Protein AF-A0A9W4PQD9-F1 (afdb_monomer_lite)

Secondary structure (DSSP, 8-state):
------------------HHHHHHHHHHHHHHHHHHHHHHHHHHHHHHHHHH-TTTSPTT--HHHHHHHHHHHHHHHHHHHHHHHHHHHHHTS----TT--------S-TTTT-------

Radius of gyration: 27.81 Å; chains: 1; bounding box: 67×56×89 Å

Structure (mmCIF, N/CA/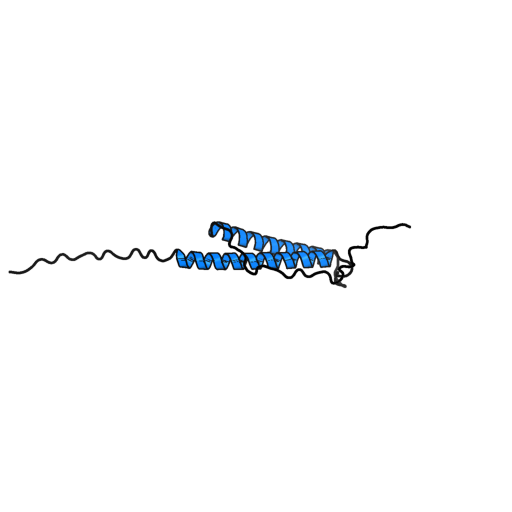C/O backbone):
data_AF-A0A9W4PQD9-F1
#
_entry.id   AF-A0A9W4PQD9-F1
#
loop_
_atom_site.group_PDB
_atom_site.id
_atom_site.type_symbol
_atom_site.label_atom_id
_atom_site.label_alt_id
_atom_site.label_comp_id
_atom_site.label_asym_id
_atom_site.label_entity_id
_atom_site.label_seq_id
_atom_site.pdbx_PDB_ins_code
_atom_site.Cartn_x
_atom_site.Cartn_y
_atom_site.Cartn_z
_atom_site.occupancy
_atom_site.B_iso_or_equiv
_atom_site.auth_seq_id
_atom_site.auth_comp_id
_atom_site.auth_asym_id
_atom_site.auth_atom_id
_atom_site.pdbx_PDB_model_num
ATOM 1 N N . MET A 1 1 ? -45.624 29.807 62.363 1.00 40.94 1 MET A N 1
ATOM 2 C CA . MET A 1 1 ? -46.066 29.577 60.971 1.00 40.94 1 MET A CA 1
ATOM 3 C C . MET A 1 1 ? -44.911 29.913 60.041 1.00 40.94 1 MET A C 1
ATOM 5 O O . MET A 1 1 ? -44.432 31.030 60.142 1.00 40.94 1 MET A O 1
ATOM 9 N N . ARG A 1 2 ? -44.564 28.971 59.143 1.00 46.00 2 ARG A N 1
ATOM 10 C CA . ARG A 1 2 ? -43.669 29.092 57.964 1.00 46.00 2 ARG A CA 1
ATOM 11 C C . ARG A 1 2 ? -42.177 29.280 58.302 1.00 46.00 2 ARG A C 1
ATOM 13 O O . ARG A 1 2 ? -41.838 30.111 59.120 1.00 46.00 2 ARG A O 1
ATOM 20 N N . GLY A 1 3 ? -41.226 28.542 57.746 1.00 37.41 3 GLY A N 1
ATOM 21 C CA . GLY A 1 3 ? -41.237 27.524 56.699 1.00 37.41 3 GLY A CA 1
ATOM 22 C C . GLY A 1 3 ? -39.775 27.224 56.356 1.00 37.41 3 GLY A C 1
ATOM 23 O O . GLY A 1 3 ? -38.971 28.140 56.239 1.00 37.41 3 GLY A O 1
ATOM 24 N N . ARG A 1 4 ? -39.432 25.940 56.294 1.00 51.81 4 ARG A N 1
ATOM 25 C CA . ARG A 1 4 ? -38.105 25.391 56.004 1.00 51.81 4 ARG A CA 1
ATOM 26 C C . ARG A 1 4 ? -37.984 25.228 54.487 1.00 51.81 4 ARG A C 1
ATOM 28 O O . ARG A 1 4 ? -38.878 24.616 53.914 1.00 51.81 4 ARG A O 1
ATOM 35 N N . THR A 1 5 ? -36.894 25.671 53.868 1.00 46.75 5 THR A N 1
ATOM 36 C CA . THR A 1 5 ? -36.469 25.157 52.556 1.00 46.75 5 THR A CA 1
ATOM 37 C C . THR A 1 5 ? -34.957 25.015 52.543 1.00 46.75 5 THR A C 1
ATOM 39 O O . THR A 1 5 ? -34.225 25.990 52.670 1.00 46.75 5 THR A O 1
ATOM 42 N N . ALA A 1 6 ? -34.533 23.757 52.451 1.00 50.06 6 ALA A N 1
ATOM 43 C CA . ALA A 1 6 ? -33.197 23.359 52.064 1.00 50.06 6 ALA A CA 1
ATOM 44 C C . ALA A 1 6 ? -32.992 23.757 50.600 1.00 50.06 6 ALA A C 1
ATOM 46 O O . ALA A 1 6 ? -33.818 23.411 49.755 1.00 50.06 6 ALA A O 1
ATOM 47 N N . GLU A 1 7 ? -31.917 24.481 50.308 1.00 48.66 7 GLU A N 1
ATOM 48 C CA . GLU A 1 7 ? -31.448 24.622 48.937 1.00 48.66 7 GLU A CA 1
ATOM 49 C C . GLU A 1 7 ? -30.691 23.350 48.568 1.00 48.66 7 GLU A C 1
ATOM 51 O O . GLU A 1 7 ? -29.605 23.042 49.060 1.00 48.66 7 GLU A O 1
ATOM 56 N N . THR A 1 8 ? -31.371 22.556 47.755 1.00 44.75 8 THR A N 1
ATOM 57 C CA . THR A 1 8 ? -30.900 21.327 47.144 1.00 44.75 8 THR A CA 1
ATOM 58 C C . THR A 1 8 ? -29.783 21.664 46.161 1.00 44.75 8 THR A C 1
ATOM 60 O O . THR A 1 8 ? -30.003 22.384 45.189 1.00 44.75 8 THR A O 1
ATOM 63 N N . ILE A 1 9 ? -28.591 21.121 46.399 1.00 59.25 9 ILE A N 1
ATOM 64 C CA . ILE A 1 9 ? -27.499 21.094 45.422 1.00 59.25 9 ILE A CA 1
ATOM 65 C C . ILE A 1 9 ? -27.958 20.226 44.240 1.00 59.25 9 ILE A C 1
ATOM 67 O O . ILE A 1 9 ? -28.300 19.060 44.467 1.00 59.25 9 ILE A O 1
ATOM 71 N N . PRO A 1 10 ? -27.966 20.719 42.989 1.00 48.81 10 PRO A N 1
ATOM 72 C CA . PRO A 1 10 ? -28.159 19.841 41.848 1.00 48.81 10 PRO A CA 1
ATOM 73 C C . PRO A 1 10 ? -26.910 18.971 41.652 1.00 48.81 10 PRO A C 1
ATOM 75 O O . PRO A 1 10 ? -25.869 19.413 41.174 1.00 48.81 10 PRO A O 1
ATOM 78 N N . VAL A 1 11 ? -27.050 17.704 42.044 1.00 56.19 11 VAL A N 1
ATOM 79 C CA . VAL A 1 11 ? -26.346 16.564 41.451 1.00 56.19 11 VAL A CA 1
ATOM 80 C C . VAL A 1 11 ? -26.834 16.399 40.009 1.00 56.19 11 VAL A C 1
ATOM 82 O O . VAL A 1 11 ? -28.037 16.412 39.757 1.00 56.19 11 VAL A O 1
ATOM 85 N N . GLY A 1 12 ? -25.900 16.201 39.080 1.00 49.28 12 GLY A N 1
ATOM 86 C CA . GLY A 1 12 ? -26.171 15.883 37.676 1.00 49.28 12 GLY A CA 1
ATOM 87 C C . GLY A 1 12 ? -25.418 16.846 36.763 1.00 49.28 12 GLY A C 1
ATOM 88 O O . GLY A 1 12 ? -25.798 17.994 36.598 1.00 49.28 12 GLY A O 1
ATOM 89 N N . SER A 1 13 ? -24.332 16.443 36.116 1.00 48.16 13 SER A N 1
ATOM 90 C CA . SER A 1 13 ? -24.419 15.442 35.057 1.00 48.16 13 SER A CA 1
ATOM 91 C C . SER A 1 13 ? -23.062 14.772 34.858 1.00 48.16 13 SER A C 1
ATOM 93 O O . SER A 1 13 ? -22.138 15.385 34.331 1.00 48.16 13 SER A O 1
ATOM 95 N N . ILE A 1 14 ? -22.944 13.503 35.249 1.00 50.91 14 ILE A N 1
ATOM 96 C CA . ILE A 1 14 ? -21.912 12.637 34.677 1.00 50.91 14 ILE A CA 1
ATOM 97 C C . ILE A 1 14 ? -22.474 12.200 33.323 1.00 50.91 14 ILE A C 1
ATOM 99 O O . ILE A 1 14 ? -23.275 11.271 33.242 1.00 50.91 14 ILE A O 1
ATOM 103 N N . GLY A 1 15 ? -22.141 12.948 32.273 1.00 42.31 15 GLY A N 1
ATOM 104 C CA . GLY A 1 15 ? -22.466 12.587 30.898 1.00 42.31 15 GLY A CA 1
ATOM 105 C C . GLY A 1 15 ? -21.595 11.421 30.442 1.00 42.31 15 GLY A C 1
ATOM 106 O O . GLY A 1 15 ? -20.602 11.635 29.759 1.00 42.31 15 GLY A O 1
ATOM 107 N N . VAL A 1 16 ? -21.947 10.194 30.834 1.00 50.53 16 VAL A N 1
ATOM 108 C CA . VAL A 1 16 ? -21.366 8.959 30.282 1.00 50.53 16 VAL A CA 1
ATOM 109 C C . VAL A 1 16 ? -22.142 8.596 29.018 1.00 50.53 16 VAL A C 1
ATOM 111 O O . VAL A 1 16 ? -23.013 7.735 29.034 1.00 50.53 16 VAL A O 1
ATOM 114 N N . VAL A 1 17 ? -21.888 9.316 27.929 1.00 53.44 17 VAL A N 1
ATOM 115 C CA . VAL A 1 17 ? -22.384 8.980 26.584 1.00 53.44 17 VAL A CA 1
ATOM 116 C C . VAL A 1 17 ? -21.346 9.424 25.556 1.00 53.44 17 VAL A C 1
ATOM 118 O O . VAL A 1 17 ? -21.557 10.386 24.829 1.00 53.44 17 VAL A O 1
ATOM 121 N N . GLN A 1 18 ? -20.177 8.779 25.540 1.00 53.34 18 GLN A N 1
ATOM 122 C CA . GLN A 1 18 ? -19.163 9.017 24.497 1.00 53.34 18 GLN A CA 1
ATOM 123 C C . GLN A 1 18 ? -18.507 7.735 23.963 1.00 53.34 18 GLN A C 1
ATOM 125 O O . GLN A 1 18 ? -18.007 7.748 22.842 1.00 53.34 18 GLN A O 1
ATOM 130 N N . ASP A 1 19 ? -18.583 6.608 24.680 1.00 56.97 19 ASP A N 1
ATOM 131 C CA . ASP A 1 19 ? -17.868 5.393 24.263 1.00 56.97 19 ASP A CA 1
ATOM 132 C C . ASP A 1 19 ? -18.429 4.759 22.975 1.00 56.97 19 ASP A C 1
ATOM 134 O O . ASP A 1 19 ? -17.667 4.319 22.122 1.00 56.97 19 ASP A O 1
ATOM 138 N N . GLY A 1 20 ? -19.751 4.759 22.763 1.00 57.78 20 GLY A N 1
ATOM 139 C CA . GLY A 1 20 ? -20.354 4.107 21.586 1.00 57.78 20 GLY A CA 1
ATOM 140 C C . GLY A 1 20 ? -20.120 4.833 20.252 1.00 57.78 20 GLY A C 1
ATOM 141 O O . GLY A 1 20 ? -19.916 4.200 19.214 1.00 57.78 20 GLY A O 1
ATOM 142 N N . GLU A 1 21 ? -20.119 6.167 20.261 1.00 62.09 21 GLU A N 1
ATOM 143 C CA . GLU A 1 21 ? -19.914 6.976 19.050 1.00 62.09 21 GLU A CA 1
ATOM 144 C C . GLU A 1 21 ? -18.427 7.040 18.664 1.00 62.09 21 GLU A C 1
ATOM 146 O O . GLU A 1 21 ? -18.081 6.975 17.484 1.00 62.09 21 GLU A O 1
ATOM 151 N N . HIS A 1 22 ? -17.536 7.049 19.660 1.00 67.38 22 HIS A N 1
ATOM 152 C CA . HIS A 1 22 ? -16.095 6.972 19.438 1.00 67.38 22 HIS A CA 1
ATOM 153 C C . HIS A 1 22 ? -15.675 5.622 18.839 1.00 67.38 22 HIS A C 1
ATOM 155 O O . HIS A 1 22 ? -14.934 5.593 17.859 1.00 67.38 22 HIS A O 1
ATOM 161 N N . VAL A 1 23 ? -16.202 4.508 19.364 1.00 69.88 23 VAL A N 1
ATOM 162 C CA . VAL A 1 23 ? -15.889 3.158 18.862 1.00 69.88 23 VAL A CA 1
ATOM 163 C C . VAL A 1 23 ? -16.358 2.970 17.416 1.00 69.88 23 VAL A C 1
ATOM 165 O O . VAL A 1 23 ? -15.584 2.492 16.592 1.00 69.88 23 VAL A O 1
ATOM 168 N N . SER A 1 24 ? -17.573 3.407 17.064 1.00 75.56 24 SER A N 1
ATOM 169 C CA . SER A 1 24 ? -18.075 3.291 15.679 1.00 75.56 24 SER A CA 1
ATOM 170 C C . SER A 1 24 ? -17.304 4.163 14.675 1.00 75.56 24 SER A C 1
ATOM 172 O O . SER A 1 24 ? -17.071 3.752 13.532 1.00 75.56 24 SER A O 1
ATOM 174 N N . SER A 1 25 ? -16.848 5.347 15.101 1.00 88.62 25 SER A N 1
ATOM 175 C CA . SER A 1 25 ? -15.966 6.206 14.304 1.00 88.62 25 SER A CA 1
ATOM 176 C C . SER A 1 25 ? -14.577 5.584 14.120 1.00 88.62 25 SER A C 1
ATOM 178 O O . SER A 1 25 ? -14.057 5.561 13.002 1.00 88.62 25 SER A O 1
ATOM 180 N N . LEU A 1 26 ? -13.991 5.032 15.186 1.00 92.56 26 LEU A N 1
ATOM 181 C CA . LEU A 1 26 ? -12.673 4.395 15.156 1.00 92.56 26 LEU A CA 1
ATOM 182 C C . LEU A 1 26 ? -12.677 3.112 14.316 1.00 92.56 26 LEU A C 1
ATOM 184 O O . LEU A 1 26 ? -11.780 2.902 13.501 1.00 92.56 26 LEU A O 1
ATOM 188 N N . GLU A 1 27 ? -13.714 2.284 14.433 1.00 92.38 27 GLU A N 1
ATOM 189 C CA . GLU A 1 27 ? -13.889 1.095 13.596 1.00 92.38 27 GLU A CA 1
ATOM 190 C C . GLU A 1 27 ? -14.000 1.483 12.113 1.00 92.38 27 GLU A C 1
ATOM 192 O O . GLU A 1 27 ? -13.303 0.926 11.263 1.00 92.38 27 GLU A O 1
ATOM 197 N N . SER A 1 28 ? -14.786 2.520 11.797 1.00 91.81 28 SER A N 1
ATOM 198 C CA . SER A 1 28 ? -14.912 3.043 10.429 1.00 91.81 28 SER A CA 1
ATOM 199 C C . SER A 1 28 ? -13.573 3.533 9.863 1.00 91.81 28 SER A C 1
ATOM 201 O O . SER A 1 28 ? -13.249 3.255 8.702 1.00 91.81 28 SER A O 1
ATOM 203 N N . GLN A 1 29 ? -12.776 4.233 10.676 1.00 94.25 29 GLN A N 1
ATOM 204 C CA . GLN A 1 29 ? -11.424 4.669 10.315 1.00 94.25 29 GLN A CA 1
ATOM 205 C C . GLN A 1 29 ? -10.485 3.479 10.102 1.00 94.25 29 GLN A C 1
ATOM 207 O O . GLN A 1 29 ? -9.745 3.448 9.119 1.00 94.25 29 GLN A O 1
ATOM 212 N N . THR A 1 30 ? -10.570 2.464 10.959 1.00 95.06 30 THR A N 1
ATOM 213 C CA . THR A 1 30 ? -9.758 1.245 10.872 1.00 95.06 30 THR A CA 1
ATOM 214 C C . THR A 1 30 ? -10.072 0.464 9.595 1.00 95.06 30 THR A C 1
ATOM 216 O O . THR A 1 30 ? -9.163 0.062 8.867 1.00 95.06 30 THR A O 1
ATOM 219 N N . VAL A 1 31 ? -11.352 0.329 9.230 1.00 93.75 31 VAL A N 1
ATOM 220 C CA . VAL A 1 31 ? -11.764 -0.289 7.958 1.00 93.75 31 VAL A CA 1
ATOM 221 C C . VAL A 1 31 ? -11.291 0.540 6.757 1.00 93.75 31 VAL A C 1
ATOM 223 O O . VAL A 1 31 ? -10.849 -0.021 5.750 1.00 93.75 31 VAL A O 1
ATOM 226 N N . ALA A 1 32 ? -11.347 1.873 6.833 1.00 92.94 32 ALA A N 1
ATOM 227 C CA . ALA A 1 32 ? -10.818 2.736 5.777 1.00 92.94 32 ALA A CA 1
ATOM 228 C C . ALA A 1 32 ? -9.294 2.590 5.618 1.00 92.94 32 ALA A C 1
ATOM 230 O O . ALA A 1 32 ? -8.811 2.483 4.490 1.00 92.94 32 ALA A O 1
ATOM 231 N N . ALA A 1 33 ? -8.550 2.511 6.723 1.00 95.19 33 ALA A N 1
ATOM 232 C CA . ALA A 1 33 ? -7.112 2.266 6.716 1.00 95.19 33 ALA A CA 1
ATOM 233 C C . ALA A 1 33 ? -6.766 0.877 6.163 1.00 95.19 33 ALA A C 1
ATOM 235 O O . ALA A 1 33 ? -5.815 0.745 5.393 1.00 95.19 33 ALA A O 1
ATOM 236 N N . HIS A 1 34 ? -7.575 -0.141 6.467 1.00 95.12 34 HIS A N 1
ATOM 237 C CA . HIS A 1 34 ? -7.417 -1.473 5.890 1.00 95.12 34 HIS A CA 1
ATOM 238 C C . HIS A 1 34 ? -7.583 -1.441 4.364 1.00 95.12 34 HIS A C 1
ATOM 240 O O . HIS A 1 34 ? -6.707 -1.917 3.644 1.00 95.12 34 HIS A O 1
ATOM 246 N N . ARG A 1 35 ? -8.653 -0.811 3.852 1.00 93.50 35 ARG A N 1
ATOM 247 C CA . ARG A 1 35 ? -8.841 -0.619 2.401 1.00 93.50 35 ARG A CA 1
ATOM 248 C C . ARG A 1 35 ? -7.647 0.092 1.771 1.00 93.50 35 ARG A C 1
ATOM 250 O O . ARG A 1 35 ? -7.118 -0.372 0.768 1.00 93.50 35 ARG A O 1
ATOM 257 N N . ALA A 1 36 ? -7.182 1.164 2.402 1.00 95.06 36 ALA A N 1
ATOM 258 C CA . ALA A 1 36 ? -6.046 1.951 1.945 1.00 95.06 36 ALA A CA 1
ATOM 259 C C . ALA A 1 36 ? -4.725 1.157 1.922 1.00 95.06 36 ALA A C 1
ATOM 261 O O . ALA A 1 36 ? -3.901 1.369 1.032 1.00 95.06 36 ALA A O 1
ATOM 262 N N . TYR A 1 37 ? -4.506 0.259 2.888 1.00 95.50 37 TYR A N 1
ATOM 263 C CA . TYR A 1 37 ? -3.364 -0.658 2.899 1.00 95.50 37 TYR A CA 1
ATOM 264 C C . TYR A 1 37 ? -3.456 -1.672 1.763 1.00 95.50 37 TYR A C 1
ATOM 266 O O . TYR A 1 37 ? -2.492 -1.863 1.024 1.00 95.50 37 TYR A O 1
ATOM 274 N N . VAL A 1 38 ? -4.625 -2.276 1.590 1.00 94.31 38 VAL A N 1
ATOM 275 C CA . VAL A 1 38 ? -4.860 -3.261 0.543 1.00 94.31 38 VAL A CA 1
ATOM 276 C C . VAL A 1 38 ? -4.693 -2.633 -0.849 1.00 94.31 38 VAL A C 1
ATOM 278 O O . VAL A 1 38 ? -3.958 -3.174 -1.670 1.00 94.31 38 VAL A O 1
ATOM 281 N N . GLU A 1 39 ? -5.250 -1.448 -1.107 1.00 93.25 39 GLU A N 1
ATOM 282 C CA . GLU A 1 39 ? -5.024 -0.698 -2.355 1.00 93.25 39 GLU A CA 1
ATOM 283 C C . GLU A 1 39 ? -3.536 -0.428 -2.626 1.00 93.25 39 GLU A C 1
ATOM 285 O O . GLU A 1 39 ? -3.067 -0.604 -3.754 1.00 93.25 39 GLU A O 1
ATOM 290 N N . ALA A 1 40 ? -2.778 -0.040 -1.595 1.00 95.69 40 ALA A N 1
ATOM 291 C CA . ALA A 1 40 ? -1.338 0.171 -1.716 1.00 95.69 40 ALA A CA 1
ATOM 292 C C . ALA A 1 40 ? -0.582 -1.138 -2.004 1.00 95.69 40 ALA A C 1
ATOM 294 O O . ALA A 1 40 ? 0.372 -1.129 -2.782 1.00 95.69 40 ALA A O 1
ATOM 295 N N . LEU A 1 41 ? -1.035 -2.267 -1.446 1.00 94.75 41 LEU A N 1
ATOM 296 C CA . LEU A 1 41 ? -0.491 -3.592 -1.741 1.00 94.75 41 LEU A CA 1
ATOM 297 C C . LEU A 1 41 ? -0.672 -3.952 -3.223 1.00 94.75 41 LEU A C 1
ATOM 299 O O . LEU A 1 41 ? 0.309 -4.299 -3.874 1.00 94.75 41 LEU A O 1
ATOM 303 N N . ALA A 1 42 ? -1.869 -3.777 -3.795 1.00 92.88 42 ALA A N 1
ATOM 304 C CA . ALA A 1 42 ? -2.069 -4.010 -5.232 1.00 92.88 42 ALA A CA 1
ATOM 305 C C . ALA A 1 42 ? -1.259 -3.063 -6.114 1.00 92.88 42 ALA A C 1
ATOM 307 O O . ALA A 1 42 ? -0.770 -3.463 -7.171 1.00 92.88 42 ALA A O 1
ATOM 308 N N . ALA A 1 43 ? -1.134 -1.794 -5.718 1.00 93.62 43 ALA A N 1
ATOM 309 C CA . ALA A 1 43 ? -0.317 -0.842 -6.457 1.00 93.62 43 ALA A CA 1
ATOM 310 C C . ALA A 1 43 ? 1.153 -1.288 -6.483 1.00 93.62 43 ALA A C 1
ATOM 312 O O . ALA A 1 43 ? 1.775 -1.270 -7.546 1.00 93.62 43 ALA A O 1
ATOM 313 N N . TRP A 1 44 ? 1.681 -1.740 -5.343 1.00 95.62 44 TRP A N 1
ATOM 314 C CA . TRP A 1 44 ? 3.025 -2.299 -5.245 1.00 95.62 44 TRP A CA 1
ATOM 315 C C . TRP A 1 44 ? 3.188 -3.559 -6.102 1.00 95.62 44 TRP A C 1
ATOM 317 O O . TRP A 1 44 ? 4.076 -3.590 -6.952 1.00 95.62 44 TRP A O 1
ATOM 327 N N . GLU A 1 45 ? 2.287 -4.539 -5.986 1.00 93.38 45 GLU A N 1
ATOM 328 C CA . GLU A 1 45 ? 2.305 -5.761 -6.805 1.00 93.38 45 GLU A CA 1
ATOM 329 C C . GLU A 1 45 ? 2.296 -5.450 -8.306 1.00 93.38 45 GLU A C 1
ATOM 331 O O . GLU A 1 45 ? 3.071 -6.019 -9.079 1.00 93.38 45 GLU A O 1
ATOM 336 N N . LYS A 1 46 ? 1.461 -4.497 -8.732 1.00 91.62 46 LYS A N 1
ATOM 337 C CA . LYS A 1 46 ? 1.388 -4.060 -10.128 1.00 91.62 46 LYS A CA 1
ATOM 338 C C . LYS A 1 46 ? 2.703 -3.441 -10.598 1.00 91.62 46 LYS A C 1
ATOM 340 O O . LYS A 1 46 ? 3.138 -3.707 -11.718 1.00 91.62 46 LYS A O 1
ATOM 345 N N . VAL A 1 47 ? 3.322 -2.590 -9.783 1.00 93.94 47 VAL A N 1
ATOM 346 C CA . VAL A 1 47 ? 4.587 -1.931 -10.136 1.00 93.94 47 VAL A CA 1
ATOM 347 C C . VAL A 1 47 ? 5.727 -2.944 -10.211 1.00 93.94 47 VAL A C 1
ATOM 349 O O . VAL A 1 47 ? 6.473 -2.913 -11.189 1.00 93.94 47 VAL A O 1
ATOM 352 N N . VAL A 1 48 ? 5.801 -3.886 -9.266 1.00 92.56 48 VAL A N 1
ATOM 353 C CA . VAL A 1 48 ? 6.758 -5.002 -9.309 1.00 92.56 48 VAL A CA 1
ATOM 354 C C . VAL A 1 48 ? 6.543 -5.836 -10.572 1.00 92.56 48 VAL A C 1
ATOM 356 O O . VAL A 1 48 ? 7.488 -6.087 -11.315 1.00 92.56 48 VAL A O 1
ATOM 359 N N . HIS A 1 49 ? 5.296 -6.187 -10.896 1.00 90.50 49 HIS A N 1
ATOM 360 C CA . HIS A 1 49 ? 4.986 -6.930 -12.116 1.00 90.50 49 HIS A CA 1
ATOM 361 C C . HIS A 1 49 ? 5.441 -6.191 -13.382 1.00 90.50 49 HIS A C 1
ATOM 363 O O . HIS A 1 49 ? 6.082 -6.791 -14.240 1.00 90.50 49 HIS A O 1
ATOM 369 N N . MET A 1 50 ? 5.160 -4.891 -13.502 1.00 91.44 50 MET A N 1
ATOM 370 C CA . MET A 1 50 ? 5.609 -4.081 -14.643 1.00 91.44 50 MET A CA 1
ATOM 371 C C . MET A 1 50 ? 7.135 -3.921 -14.706 1.00 91.44 50 MET A C 1
ATOM 373 O O . MET A 1 50 ? 7.667 -3.655 -15.777 1.00 91.44 50 MET A O 1
ATOM 377 N N . ALA A 1 51 ? 7.852 -4.049 -13.589 1.00 90.94 51 ALA A N 1
ATOM 378 C CA . ALA A 1 51 ? 9.313 -4.037 -13.586 1.00 90.94 51 ALA A CA 1
ATOM 379 C C . ALA A 1 51 ? 9.903 -5.385 -14.037 1.00 90.94 51 ALA A C 1
ATOM 381 O O . ALA A 1 51 ? 10.937 -5.411 -14.703 1.00 90.94 51 ALA A O 1
ATOM 382 N N . SER A 1 52 ? 9.244 -6.498 -13.698 1.00 89.00 52 SER A N 1
ATOM 383 C CA . SER A 1 52 ? 9.765 -7.854 -13.922 1.00 89.00 52 SER A CA 1
ATOM 384 C C . SER A 1 52 ? 9.240 -8.544 -15.185 1.00 89.00 52 SER A C 1
ATOM 386 O O . SER A 1 52 ? 9.917 -9.410 -15.731 1.00 89.00 52 SER A O 1
ATOM 388 N N . CYS A 1 53 ? 8.037 -8.211 -15.652 1.00 88.94 53 CYS A N 1
ATOM 389 C CA . CYS A 1 53 ? 7.418 -8.868 -16.799 1.00 88.94 53 CYS A CA 1
ATOM 390 C C . CYS A 1 53 ? 7.816 -8.164 -18.103 1.00 88.94 53 CYS A C 1
ATOM 392 O O . CYS A 1 53 ? 7.348 -7.052 -18.333 1.00 88.94 53 CYS A O 1
ATOM 394 N N . PRO A 1 54 ? 8.583 -8.794 -19.009 1.00 86.62 54 PRO A N 1
ATOM 395 C CA . PRO A 1 54 ? 9.022 -8.147 -20.247 1.00 86.62 54 PRO A CA 1
ATOM 396 C C . PRO A 1 54 ? 7.863 -7.766 -21.180 1.00 86.62 54 PRO A C 1
ATOM 398 O O . PRO A 1 54 ? 8.005 -6.842 -21.969 1.00 86.62 54 PRO A O 1
ATOM 401 N N . ILE A 1 55 ? 6.713 -8.444 -21.077 1.00 88.62 55 ILE A N 1
ATOM 402 C CA . ILE A 1 55 ? 5.514 -8.153 -21.882 1.00 88.62 55 ILE A CA 1
ATOM 403 C C . ILE A 1 55 ? 4.764 -6.934 -21.341 1.00 88.62 55 ILE A C 1
ATOM 405 O O . ILE A 1 55 ? 4.292 -6.096 -22.102 1.00 88.62 55 ILE A O 1
ATOM 409 N N . CYS A 1 56 ? 4.625 -6.841 -20.019 1.00 87.75 56 CYS A N 1
ATOM 410 C CA . CYS A 1 56 ? 3.886 -5.757 -19.374 1.00 87.75 56 CYS A CA 1
ATOM 411 C C . CYS A 1 56 ? 4.774 -4.563 -19.012 1.00 87.75 56 CYS A C 1
ATOM 413 O O . CYS A 1 56 ? 4.261 -3.561 -18.509 1.00 87.75 56 CYS A O 1
ATOM 415 N N . ARG A 1 57 ? 6.087 -4.667 -19.244 1.00 88.56 57 ARG A N 1
ATOM 416 C CA . ARG A 1 57 ? 7.059 -3.622 -18.954 1.00 88.56 57 ARG A CA 1
ATOM 417 C C . ARG A 1 57 ? 6.858 -2.437 -19.902 1.00 88.56 57 ARG A C 1
ATOM 419 O O . ARG A 1 57 ? 6.977 -2.605 -21.111 1.00 88.56 57 ARG A O 1
ATOM 426 N N . PRO A 1 58 ? 6.575 -1.234 -19.375 1.00 87.50 58 PRO A N 1
ATOM 427 C CA . PRO A 1 58 ? 6.456 -0.039 -20.196 1.00 87.50 58 PRO A CA 1
ATOM 428 C C . PRO A 1 58 ? 7.757 0.274 -20.940 1.00 87.50 58 PRO A C 1
ATOM 430 O O . PRO A 1 58 ? 8.836 0.294 -20.344 1.00 87.50 58 PRO A O 1
ATOM 433 N N . GLU A 1 59 ? 7.635 0.593 -22.225 1.00 88.31 59 GLU A N 1
ATOM 434 C CA . GLU A 1 59 ? 8.739 1.121 -23.021 1.00 88.31 59 GLU A CA 1
ATOM 435 C C . GLU A 1 59 ? 9.170 2.512 -22.522 1.00 88.31 59 GLU A C 1
ATOM 437 O O . GLU A 1 59 ? 8.384 3.270 -21.950 1.00 88.31 59 GLU A O 1
ATOM 442 N N . GLY A 1 60 ? 10.439 2.863 -22.748 1.00 87.50 60 GLY A N 1
ATOM 443 C CA . GLY A 1 60 ? 10.966 4.195 -22.432 1.00 87.50 60 GLY A CA 1
ATOM 444 C C . GLY A 1 60 ? 11.322 4.433 -20.960 1.00 87.50 60 GLY A C 1
ATOM 445 O O . GLY A 1 60 ? 11.623 5.568 -20.596 1.00 87.50 60 GLY A O 1
ATOM 446 N N . LEU A 1 61 ? 11.320 3.394 -20.119 1.00 89.38 61 LEU A N 1
ATOM 447 C CA . LEU A 1 61 ? 11.770 3.465 -18.727 1.00 89.38 61 LEU A CA 1
ATOM 448 C C . LEU A 1 61 ? 13.063 2.685 -18.514 1.00 89.38 61 LEU A C 1
ATOM 450 O O . LEU A 1 61 ? 13.200 1.531 -18.925 1.00 89.38 61 LEU A O 1
ATOM 454 N N . THR A 1 62 ? 14.008 3.316 -17.824 1.00 91.75 62 THR A N 1
ATOM 455 C CA . THR A 1 62 ? 15.259 2.662 -17.433 1.00 91.75 62 THR A CA 1
ATOM 456 C C . THR A 1 62 ? 15.031 1.730 -16.245 1.00 91.75 62 THR A C 1
ATOM 458 O O . THR A 1 62 ? 14.080 1.906 -15.482 1.00 91.75 62 THR A O 1
ATOM 461 N N . ASP A 1 63 ? 15.931 0.767 -16.027 1.00 89.88 63 ASP A N 1
ATOM 462 C CA . ASP A 1 63 ? 15.887 -0.094 -14.831 1.00 89.88 63 ASP A CA 1
ATOM 463 C C . ASP A 1 63 ? 15.861 0.734 -13.536 1.00 89.88 63 ASP A C 1
ATOM 465 O O . ASP A 1 63 ? 15.075 0.454 -12.635 1.00 89.88 63 ASP A O 1
ATOM 469 N N . LYS A 1 64 ? 16.618 1.838 -13.494 1.00 94.19 64 LYS A N 1
ATOM 470 C CA . LYS A 1 64 ? 16.603 2.794 -12.377 1.00 94.19 64 LYS A CA 1
ATOM 471 C C . LYS A 1 64 ? 15.253 3.480 -12.179 1.00 94.19 64 LYS A C 1
ATOM 473 O O . LYS A 1 64 ? 14.929 3.878 -11.065 1.00 94.19 64 LYS A O 1
ATOM 478 N N . ASP A 1 65 ? 14.475 3.703 -13.236 1.00 94.62 65 ASP A N 1
ATOM 479 C CA . ASP A 1 65 ? 13.126 4.267 -13.100 1.00 94.62 65 ASP A CA 1
ATOM 480 C C . ASP A 1 65 ? 12.156 3.246 -12.511 1.00 94.62 65 ASP A C 1
ATOM 482 O O . ASP A 1 65 ? 11.287 3.621 -11.723 1.00 94.62 65 ASP A O 1
ATOM 486 N N . HIS A 1 66 ? 12.311 1.971 -12.870 1.00 93.50 66 HIS A N 1
ATOM 487 C CA . HIS A 1 66 ? 11.535 0.887 -12.279 1.00 93.50 66 HIS A CA 1
ATOM 488 C C . HIS A 1 66 ? 11.877 0.687 -10.807 1.00 93.50 66 HIS A C 1
ATOM 490 O O . HIS A 1 66 ? 10.959 0.655 -9.995 1.00 93.50 66 HIS A O 1
ATOM 496 N N . GLU A 1 67 ? 13.165 0.644 -10.463 1.00 94.81 67 GLU A N 1
ATOM 497 C CA . GLU A 1 67 ? 13.651 0.541 -9.083 1.00 94.81 67 GLU A CA 1
ATOM 498 C C . GLU A 1 67 ? 13.033 1.631 -8.198 1.00 94.81 67 GLU A C 1
ATOM 500 O O . GLU A 1 67 ? 12.306 1.324 -7.257 1.00 94.81 67 GLU A O 1
ATOM 505 N N . ARG A 1 68 ? 13.153 2.910 -8.591 1.00 96.88 68 ARG A N 1
ATOM 506 C CA . ARG A 1 68 ? 12.554 4.024 -7.830 1.00 96.88 68 ARG A CA 1
ATOM 507 C C . ARG A 1 68 ? 11.038 3.904 -7.662 1.00 96.88 68 ARG A C 1
ATOM 509 O O . ARG A 1 68 ? 10.491 4.345 -6.652 1.00 96.88 68 ARG A O 1
ATOM 516 N N . ARG A 1 69 ? 10.332 3.378 -8.668 1.00 95.50 69 ARG A N 1
ATOM 517 C CA . ARG A 1 69 ? 8.876 3.178 -8.590 1.00 95.50 69 ARG A CA 1
ATOM 518 C C . ARG A 1 69 ? 8.526 2.040 -7.637 1.00 95.50 69 ARG A C 1
ATOM 520 O O . ARG A 1 69 ? 7.576 2.199 -6.875 1.00 95.50 69 ARG A O 1
ATOM 527 N N . CYS A 1 70 ? 9.271 0.936 -7.677 1.00 96.44 70 CYS A N 1
ATOM 528 C CA . CYS A 1 70 ? 9.120 -0.175 -6.741 1.00 96.44 70 CYS A CA 1
ATOM 529 C C . CYS A 1 70 ? 9.349 0.303 -5.304 1.00 96.44 70 CYS A C 1
ATOM 531 O O . CYS A 1 70 ? 8.451 0.134 -4.483 1.00 96.44 70 CYS A O 1
ATOM 533 N N . ASP A 1 71 ? 10.461 0.995 -5.042 1.00 97.94 71 ASP A N 1
ATOM 534 C CA . ASP A 1 71 ? 10.804 1.520 -3.714 1.00 97.94 71 ASP A CA 1
ATOM 535 C C . ASP A 1 71 ? 9.720 2.466 -3.184 1.00 97.94 71 ASP A C 1
ATOM 537 O O . ASP A 1 71 ? 9.271 2.361 -2.042 1.00 97.94 71 ASP A O 1
ATOM 541 N N . SER A 1 72 ? 9.247 3.387 -4.031 1.00 98.06 72 SER A N 1
ATOM 542 C CA . SER A 1 72 ? 8.191 4.326 -3.651 1.00 98.06 72 SER A CA 1
ATOM 543 C C . SER A 1 72 ? 6.869 3.621 -3.338 1.00 98.06 72 SER A C 1
ATOM 545 O O . SER A 1 72 ? 6.167 4.040 -2.417 1.00 98.06 72 SER A O 1
ATOM 547 N N . ALA A 1 73 ? 6.500 2.594 -4.106 1.00 97.38 73 ALA A N 1
ATOM 548 C CA . ALA A 1 73 ? 5.269 1.845 -3.880 1.00 97.38 73 ALA A CA 1
ATOM 549 C C . ALA A 1 73 ? 5.371 0.953 -2.633 1.00 97.38 73 ALA A C 1
ATOM 551 O O . ALA A 1 73 ? 4.407 0.846 -1.875 1.00 97.38 73 ALA A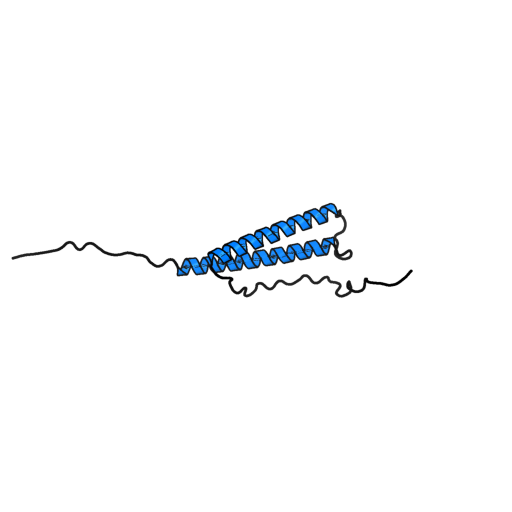 O 1
ATOM 552 N N . GLU A 1 74 ? 6.541 0.365 -2.384 1.00 97.69 74 GLU A N 1
ATOM 553 C CA . GLU A 1 74 ? 6.816 -0.422 -1.183 1.00 97.69 74 GLU A CA 1
ATOM 554 C C . GLU A 1 74 ? 6.746 0.439 0.081 1.00 97.69 74 GLU A C 1
ATOM 556 O O . GLU A 1 74 ? 6.095 0.055 1.057 1.00 97.69 74 GLU A O 1
ATOM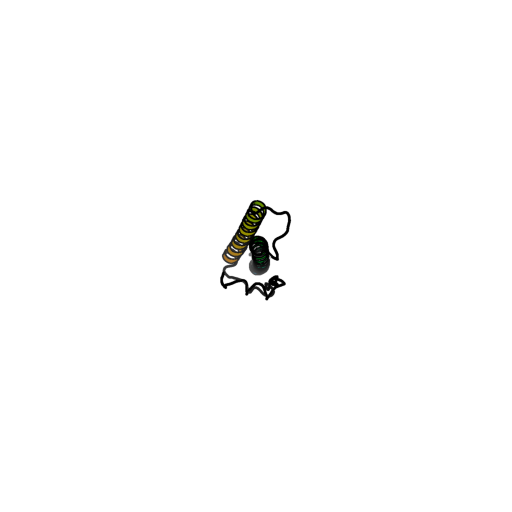 561 N N . LEU A 1 75 ? 7.346 1.631 0.042 1.00 98.56 75 LEU A N 1
ATOM 562 C CA . LEU A 1 75 ? 7.300 2.587 1.145 1.00 98.56 75 LEU A CA 1
ATOM 563 C C . LEU A 1 75 ? 5.862 3.009 1.464 1.00 98.56 75 LEU A C 1
ATOM 565 O O . LEU A 1 75 ? 5.481 3.052 2.634 1.00 98.56 75 LEU A O 1
ATOM 569 N N . GLU A 1 76 ? 5.042 3.287 0.447 1.00 98.19 76 GLU A N 1
ATOM 570 C CA . GLU A 1 76 ? 3.640 3.654 0.664 1.00 98.19 76 GLU A CA 1
ATOM 571 C C . GLU A 1 76 ? 2.821 2.479 1.215 1.00 98.19 76 GLU A C 1
ATOM 573 O O . GLU A 1 76 ? 2.068 2.654 2.175 1.00 98.19 76 GLU A O 1
ATOM 578 N N . LYS A 1 77 ? 3.013 1.265 0.680 1.00 97.75 77 LYS A N 1
ATOM 579 C CA . LYS A 1 77 ? 2.425 0.034 1.234 1.00 97.75 77 LYS A CA 1
ATOM 580 C C . LYS A 1 77 ? 2.763 -0.104 2.718 1.00 97.75 77 LYS A C 1
ATOM 582 O O . LYS A 1 77 ? 1.871 -0.368 3.524 1.00 97.75 77 LYS A O 1
ATOM 587 N N . GLU A 1 78 ? 4.026 0.084 3.097 1.00 98.50 78 GLU A N 1
ATOM 588 C CA . GLU A 1 78 ? 4.450 -0.057 4.491 1.00 98.50 78 GLU A CA 1
ATOM 589 C C . GLU A 1 78 ? 3.895 1.051 5.388 1.00 98.50 78 GLU A C 1
ATOM 591 O O . GLU A 1 78 ? 3.405 0.772 6.482 1.00 98.50 78 GLU A O 1
ATOM 596 N N . ARG A 1 79 ? 3.853 2.295 4.903 1.00 98.50 79 ARG A N 1
ATOM 597 C CA . ARG A 1 79 ? 3.215 3.407 5.615 1.00 98.50 79 ARG A CA 1
ATOM 598 C C . ARG A 1 79 ? 1.747 3.113 5.928 1.00 98.50 79 ARG A C 1
ATOM 600 O O . ARG A 1 79 ? 1.298 3.356 7.048 1.00 98.50 79 ARG A O 1
ATOM 607 N N . ARG A 1 80 ? 0.993 2.589 4.957 1.00 97.94 80 ARG A N 1
ATOM 608 C CA . ARG A 1 80 ? -0.427 2.244 5.145 1.00 97.94 80 ARG A CA 1
ATOM 609 C C . ARG A 1 80 ? -0.613 1.035 6.053 1.00 97.94 80 ARG A C 1
ATOM 611 O O . ARG A 1 80 ? -1.540 1.033 6.857 1.00 97.94 80 ARG A O 1
ATOM 618 N N . ARG A 1 81 ? 0.280 0.044 5.969 1.00 97.69 81 ARG A N 1
ATOM 619 C CA . ARG A 1 81 ? 0.298 -1.106 6.882 1.00 97.69 81 ARG A CA 1
ATOM 620 C C . ARG A 1 81 ? 0.458 -0.661 8.334 1.00 97.69 81 ARG A C 1
ATOM 622 O O . ARG A 1 81 ? -0.277 -1.138 9.193 1.00 97.69 81 ARG A O 1
ATOM 629 N N . ILE A 1 82 ? 1.406 0.242 8.590 1.00 98.44 82 ILE A N 1
ATOM 630 C CA . ILE A 1 82 ? 1.654 0.808 9.921 1.00 98.44 82 ILE A CA 1
ATOM 631 C C . ILE A 1 82 ? 0.408 1.545 10.414 1.00 98.44 82 ILE A C 1
ATOM 633 O O . ILE A 1 82 ? -0.102 1.195 11.468 1.00 98.44 82 ILE A O 1
ATOM 637 N N . ALA A 1 83 ? -0.150 2.463 9.618 1.00 97.94 83 ALA A N 1
ATOM 638 C CA . ALA A 1 83 ? -1.349 3.210 10.007 1.00 97.94 83 ALA A CA 1
ATOM 639 C C . ALA A 1 83 ? -2.551 2.303 10.331 1.00 97.94 83 ALA A C 1
ATOM 641 O O . ALA A 1 83 ? -3.270 2.550 11.293 1.00 97.94 83 ALA A O 1
ATOM 642 N N . PHE A 1 84 ? -2.764 1.239 9.549 1.00 96.88 84 PHE A N 1
ATOM 643 C CA . PHE A 1 84 ? -3.811 0.259 9.834 1.00 96.88 84 PHE A CA 1
ATOM 644 C C . PHE A 1 84 ? -3.554 -0.502 11.140 1.00 96.88 84 PHE A C 1
ATOM 646 O O . PHE A 1 84 ? -4.472 -0.654 11.939 1.00 96.88 84 PHE A O 1
ATOM 653 N N . ARG A 1 85 ? -2.318 -0.963 11.373 1.00 97.62 85 ARG A N 1
ATOM 654 C CA . ARG A 1 85 ? -1.956 -1.650 12.618 1.00 97.62 85 ARG A CA 1
ATOM 655 C C . ARG A 1 85 ? -2.157 -0.742 13.827 1.00 97.62 85 ARG A C 1
ATOM 657 O O . ARG A 1 85 ? -2.773 -1.179 14.786 1.00 97.62 85 ARG A O 1
ATOM 664 N N . ASP A 1 86 ? -1.684 0.497 13.756 1.00 97.75 86 ASP A N 1
ATOM 665 C CA . ASP A 1 86 ? -1.770 1.439 14.870 1.00 97.75 86 ASP A CA 1
ATOM 666 C C . ASP A 1 86 ? -3.248 1.724 15.232 1.00 97.75 86 ASP A C 1
ATOM 668 O O . ASP A 1 86 ? -3.597 1.788 16.407 1.00 97.75 86 ASP A O 1
ATOM 672 N N . LEU A 1 87 ? -4.143 1.783 14.234 1.00 96.50 87 LEU A N 1
ATOM 673 C CA . LEU A 1 87 ? -5.592 1.891 14.452 1.00 96.50 87 LEU A CA 1
ATOM 674 C C . LEU A 1 87 ? -6.221 0.609 15.020 1.00 96.50 87 LEU A C 1
ATOM 676 O O . LEU A 1 87 ? -7.099 0.697 15.870 1.00 96.50 87 LEU A O 1
ATOM 680 N N . CYS A 1 88 ? -5.781 -0.579 14.594 1.00 95.88 88 CYS A N 1
ATOM 681 C CA . CYS A 1 88 ? -6.209 -1.842 15.209 1.00 95.88 88 CYS A CA 1
ATOM 682 C C . CYS A 1 88 ? -5.769 -1.942 16.676 1.00 95.88 88 CYS A C 1
ATOM 684 O O . CYS A 1 88 ? -6.529 -2.442 17.504 1.00 95.88 88 CYS A O 1
ATOM 686 N N . ASP A 1 89 ? -4.562 -1.468 16.996 1.00 96.56 89 ASP A N 1
ATOM 687 C CA . ASP A 1 89 ? -4.044 -1.427 18.365 1.00 96.56 89 ASP A CA 1
ATOM 688 C C . ASP A 1 89 ? -4.884 -0.474 19.234 1.00 96.56 89 ASP A C 1
ATOM 690 O O . ASP A 1 89 ? -5.206 -0.806 20.374 1.00 96.56 89 ASP A O 1
ATOM 694 N N . GLU A 1 90 ? -5.303 0.672 18.684 1.00 95.06 90 GLU A N 1
ATOM 695 C CA . GLU A 1 90 ? -6.219 1.611 19.347 1.00 95.06 90 GLU A CA 1
ATOM 696 C C . GLU A 1 90 ? -7.640 1.038 19.500 1.00 95.06 90 GLU A C 1
ATOM 698 O O . GLU A 1 90 ? -8.273 1.202 20.543 1.00 95.06 90 GLU A O 1
ATOM 703 N N . LEU A 1 91 ? -8.137 0.332 18.481 1.00 93.19 91 LEU A N 1
ATOM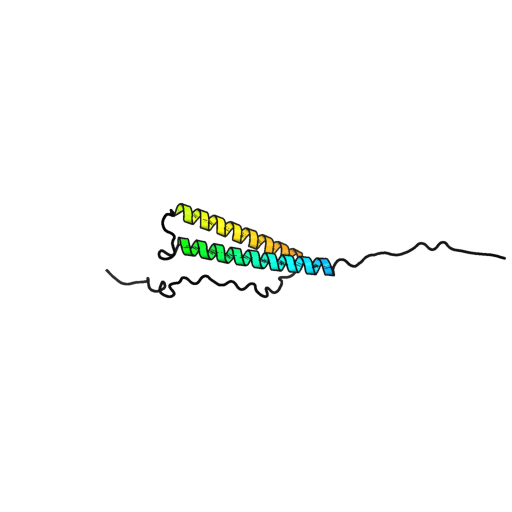 704 C CA . LEU A 1 91 ? -9.461 -0.293 18.476 1.00 93.19 91 LEU A CA 1
ATOM 705 C C . LEU A 1 91 ? -9.535 -1.516 19.410 1.00 93.19 91 LEU A C 1
ATOM 707 O O . LEU A 1 91 ? -10.610 -1.861 19.902 1.00 93.19 91 LEU A O 1
ATOM 711 N N . GLY A 1 92 ? -8.402 -2.178 19.658 1.00 95.06 92 GLY A N 1
ATOM 712 C CA . GLY A 1 92 ? -8.280 -3.365 20.509 1.00 95.06 92 GLY A CA 1
ATOM 713 C C . GLY A 1 92 ? -8.659 -4.685 19.826 1.00 95.06 92 GLY A C 1
ATOM 714 O O . GLY A 1 92 ? -8.613 -5.741 20.459 1.00 95.06 92 GLY A O 1
ATOM 715 N N . TYR A 1 93 ? -9.030 -4.649 18.545 1.00 91.19 93 TYR A N 1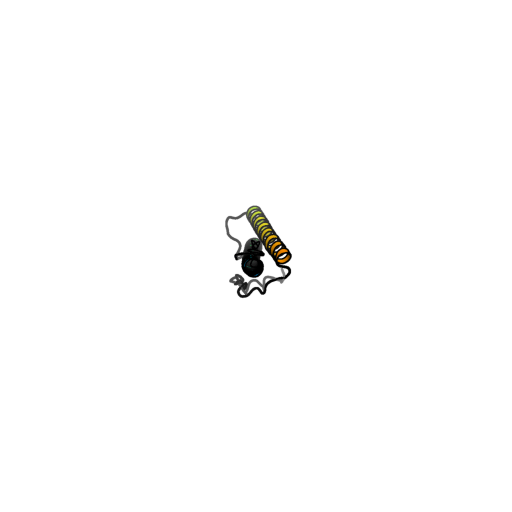
ATOM 716 C CA . TYR A 1 93 ? -9.299 -5.820 17.712 1.00 91.19 93 TYR A CA 1
ATOM 717 C C . TYR A 1 93 ? -9.129 -5.482 16.225 1.00 91.19 93 TYR A C 1
ATOM 719 O O . TYR A 1 93 ? -9.016 -4.322 15.835 1.00 91.19 93 TYR A O 1
ATOM 727 N N . VAL A 1 94 ? -9.123 -6.512 15.377 1.00 91.06 94 VAL A N 1
ATOM 728 C CA . VAL A 1 94 ? -9.063 -6.355 13.918 1.00 91.06 94 VAL A CA 1
ATOM 729 C C . VAL A 1 94 ? -10.481 -6.448 13.349 1.00 91.06 94 VAL A C 1
ATOM 731 O O . VAL A 1 94 ? -11.106 -7.500 13.505 1.00 91.06 94 VAL A O 1
ATOM 734 N N . PRO A 1 95 ? -11.010 -5.399 12.693 1.00 87.19 95 PRO A N 1
ATOM 735 C CA . PRO A 1 95 ? -12.373 -5.417 12.179 1.00 87.19 95 PRO A CA 1
ATOM 736 C C . PRO A 1 95 ? -12.495 -6.302 10.934 1.00 87.19 95 PRO A C 1
ATOM 738 O O . PRO A 1 95 ? -11.583 -6.383 10.103 1.00 87.19 95 PRO A O 1
ATOM 741 N N . GLU A 1 96 ? -13.652 -6.948 10.778 1.00 82.38 96 GLU A N 1
ATOM 742 C CA . GLU A 1 96 ? -13.934 -7.805 9.629 1.00 82.38 96 GLU A CA 1
ATOM 743 C C . GLU A 1 96 ? -14.071 -6.973 8.349 1.00 82.38 96 GLU A C 1
ATOM 745 O O . GLU A 1 96 ? -15.012 -6.198 8.155 1.00 82.38 96 GLU A O 1
ATOM 750 N N . GLY A 1 97 ? -13.111 -7.155 7.444 1.00 67.06 97 GLY A N 1
ATOM 751 C CA . GLY A 1 97 ? -13.000 -6.430 6.185 1.00 67.06 97 GLY A CA 1
ATOM 752 C C . 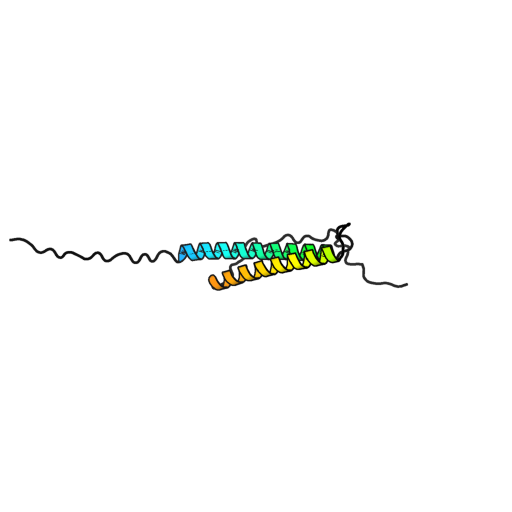GLY A 1 97 ? -14.044 -6.811 5.138 1.00 67.06 97 GLY A C 1
ATOM 753 O O . GLY A 1 97 ? -13.698 -7.372 4.098 1.00 67.06 97 GLY A O 1
ATOM 754 N N . HIS A 1 98 ? -15.313 -6.483 5.362 1.00 64.50 98 HIS A N 1
ATOM 755 C CA . HIS A 1 98 ? -16.346 -6.632 4.342 1.00 64.50 98 HIS A CA 1
ATOM 756 C C . HIS A 1 98 ? -16.044 -5.699 3.154 1.00 64.50 98 HIS A C 1
ATOM 758 O O . HIS A 1 98 ? -15.975 -4.479 3.298 1.00 64.50 98 HIS A O 1
ATOM 764 N N . GLY A 1 99 ? -15.845 -6.275 1.963 1.00 62.28 99 GLY A N 1
ATOM 765 C CA . GLY A 1 99 ? -15.639 -5.515 0.722 1.00 62.28 99 GLY A CA 1
ATOM 766 C C . GLY A 1 99 ? -14.204 -5.045 0.448 1.00 62.28 99 GLY A C 1
ATOM 767 O O . GLY A 1 99 ? -14.007 -4.198 -0.414 1.00 62.28 99 GLY A O 1
ATOM 768 N N . ILE A 1 100 ? -13.197 -5.607 1.125 1.00 66.56 100 ILE A N 1
ATOM 769 C CA . ILE A 1 100 ? -11.765 -5.299 0.903 1.00 66.56 100 ILE A CA 1
ATOM 770 C C . ILE A 1 100 ? -11.163 -6.187 -0.211 1.00 66.56 100 ILE A C 1
ATOM 772 O O . ILE A 1 100 ? -9.957 -6.352 -0.356 1.00 66.56 100 ILE A O 1
ATOM 776 N N . GLY A 1 101 ? -12.020 -6.792 -1.036 1.00 60.25 101 GLY A N 1
ATOM 777 C CA . GLY A 1 101 ? -11.590 -7.598 -2.170 1.00 60.25 101 GLY A CA 1
ATOM 778 C C . GLY A 1 101 ? -11.058 -6.709 -3.287 1.00 60.25 101 GLY A C 1
ATOM 779 O O . GLY A 1 101 ? -11.821 -5.975 -3.914 1.00 60.25 101 GLY A O 1
ATOM 780 N N . LEU A 1 102 ? -9.764 -6.805 -3.576 1.00 62.62 102 LEU A N 1
ATOM 781 C CA . LEU A 1 102 ? -9.210 -6.209 -4.781 1.00 62.62 102 LEU A CA 1
ATOM 782 C C . LEU A 1 102 ? -9.402 -7.119 -5.981 1.00 62.62 102 LEU A C 1
ATOM 784 O O . LEU A 1 102 ? -9.249 -8.338 -5.910 1.00 62.62 102 LEU A O 1
ATOM 788 N N . ARG A 1 103 ? -9.660 -6.490 -7.126 1.00 61.28 103 ARG A N 1
ATOM 789 C CA . ARG A 1 103 ? -9.440 -7.119 -8.424 1.00 61.28 103 ARG A CA 1
ATOM 790 C C . ARG A 1 103 ? -7.927 -7.188 -8.611 1.00 61.28 103 ARG A C 1
ATOM 792 O O . ARG A 1 103 ? -7.299 -6.157 -8.846 1.00 61.28 103 ARG A O 1
ATOM 799 N N . THR A 1 104 ? -7.339 -8.372 -8.501 1.00 57.28 104 THR A N 1
ATOM 800 C CA . THR A 1 104 ? -5.970 -8.576 -8.971 1.00 57.28 104 THR A CA 1
ATOM 801 C C . THR A 1 104 ? -5.949 -8.261 -10.464 1.00 57.28 104 THR A C 1
ATOM 803 O O . THR A 1 104 ? -6.776 -8.762 -11.232 1.00 57.28 104 THR A O 1
ATOM 806 N N . SER A 1 105 ? -5.052 -7.371 -10.895 1.00 59.75 105 SER A N 1
ATOM 807 C CA . SER A 1 105 ? -4.824 -7.183 -12.323 1.00 59.75 105 SER A CA 1
ATOM 808 C C . SER A 1 105 ? -4.108 -8.427 -12.827 1.00 59.75 105 SER A C 1
ATOM 810 O O . SER A 1 105 ? -2.884 -8.520 -12.737 1.00 59.75 105 SER A O 1
ATOM 812 N N . ALA A 1 106 ? -4.878 -9.410 -13.292 1.00 61.78 106 ALA A N 1
ATOM 813 C CA . ALA A 1 106 ? -4.329 -10.554 -13.990 1.00 61.78 106 ALA A CA 1
ATOM 814 C C . ALA A 1 106 ? -3.500 -10.035 -15.169 1.00 61.78 106 ALA A C 1
ATOM 816 O O . ALA A 1 106 ? -3.956 -9.181 -15.938 1.00 61.78 106 ALA A O 1
ATOM 817 N N . CYS A 1 107 ? -2.269 -10.528 -15.285 1.00 64.00 107 CYS A N 1
ATOM 818 C CA . CYS A 1 107 ? -1.492 -10.357 -16.500 1.00 64.00 107 CYS A CA 1
ATOM 819 C C . CYS A 1 107 ? -2.371 -10.862 -17.663 1.00 64.00 107 CYS A C 1
ATOM 821 O O . CYS A 1 107 ? -2.914 -11.962 -17.550 1.00 64.00 107 CYS A O 1
ATOM 823 N N . PRO A 1 108 ? -2.560 -10.100 -18.757 1.00 62.03 108 PRO A N 1
ATOM 824 C CA . PRO A 1 108 ? -3.410 -10.525 -19.877 1.00 62.03 108 PRO A CA 1
ATOM 825 C C . PRO A 1 108 ? -2.954 -11.856 -20.503 1.00 62.03 108 PRO A C 1
ATOM 827 O O . PRO A 1 108 ? -3.699 -12.501 -21.235 1.00 62.03 108 PRO A O 1
ATOM 830 N N . THR A 1 109 ? -1.739 -12.282 -20.184 1.00 50.91 109 THR A N 1
ATOM 831 C CA . THR A 1 109 ? -1.140 -13.560 -20.530 1.00 50.91 109 THR A CA 1
ATOM 832 C C . THR A 1 109 ? -1.134 -14.506 -19.324 1.00 50.91 109 THR A C 1
ATOM 834 O O . THR A 1 109 ? -0.111 -14.684 -18.664 1.00 50.91 109 THR A O 1
ATOM 837 N N . ASP A 1 110 ? -2.234 -15.237 -19.131 1.00 50.19 110 ASP A N 1
ATOM 838 C CA . ASP A 1 110 ? -2.234 -16.566 -18.478 1.00 50.19 110 ASP A CA 1
ATOM 839 C C . ASP A 1 110 ? -1.214 -17.529 -19.163 1.00 50.19 110 ASP A C 1
ATOM 841 O O . ASP A 1 110 ? -0.829 -18.569 -18.641 1.00 50.19 110 ASP A O 1
ATOM 845 N N . SER A 1 111 ? -0.692 -17.137 -20.335 1.00 51.66 111 SER A N 1
ATOM 846 C CA . SER A 1 111 ? 0.322 -17.811 -21.150 1.00 51.66 111 SER A CA 1
ATOM 847 C C . SER A 1 111 ? 1.793 -17.470 -20.846 1.00 51.66 111 SER A C 1
ATOM 849 O O . SER A 1 111 ? 2.672 -18.092 -21.440 1.00 51.66 111 SER A O 1
ATOM 851 N N . CYS A 1 112 ? 2.120 -16.534 -19.944 1.00 49.72 112 CYS A N 1
ATOM 852 C CA . CYS A 1 112 ? 3.528 -16.214 -19.618 1.00 49.72 112 CYS A CA 1
ATOM 853 C C . CYS A 1 112 ? 4.258 -17.311 -18.825 1.00 49.72 112 CYS A C 1
ATOM 855 O O . CYS A 1 112 ? 5.473 -17.247 -18.654 1.00 49.72 112 CYS A O 1
ATOM 857 N N . VAL A 1 113 ? 3.532 -18.319 -18.337 1.00 46.62 113 VAL A N 1
ATOM 858 C CA . VAL A 1 113 ? 4.055 -19.370 -17.448 1.00 46.62 113 VAL A CA 1
ATOM 859 C C . VAL A 1 113 ? 4.882 -20.433 -18.203 1.00 46.62 113 VAL A C 1
ATOM 861 O O . VAL A 1 113 ? 5.511 -21.278 -17.577 1.00 46.62 113 VAL A O 1
ATOM 864 N N . ARG A 1 114 ? 4.965 -20.393 -19.545 1.00 46.12 114 ARG A N 1
ATOM 865 C CA . ARG A 1 114 ? 5.780 -21.332 -20.355 1.00 46.12 114 ARG A CA 1
ATOM 866 C C . ARG A 1 114 ? 7.025 -20.691 -20.979 1.00 46.12 114 ARG A C 1
ATOM 868 O O . ARG A 1 114 ? 7.276 -20.844 -22.167 1.00 46.12 114 ARG A O 1
ATOM 875 N N . GLY A 1 115 ? 7.803 -19.974 -20.175 1.00 46.75 115 GLY A N 1
ATOM 876 C CA . GLY A 1 115 ? 9.142 -19.498 -20.548 1.00 46.75 115 GLY A CA 1
ATOM 877 C C . GLY A 1 115 ? 10.283 -20.278 -19.888 1.00 46.75 115 GLY A C 1
ATOM 878 O O . GLY A 1 115 ? 11.366 -19.727 -19.735 1.00 46.75 115 GLY A O 1
ATOM 879 N N . GLY A 1 116 ? 10.031 -21.505 -19.419 1.00 50.12 116 GLY A N 1
ATOM 880 C CA . GLY A 1 116 ? 11.033 -22.369 -18.798 1.00 50.12 116 GLY A CA 1
ATOM 881 C C . GLY A 1 116 ? 11.369 -23.566 -19.684 1.00 50.12 116 GLY A C 1
ATOM 882 O O . GLY A 1 116 ? 10.497 -24.405 -19.891 1.00 50.12 116 GLY A O 1
ATOM 883 N N . SER A 1 117 ? 12.637 -23.607 -20.106 1.00 56.59 117 SER A N 1
ATOM 884 C CA . SER A 1 117 ? 13.409 -24.757 -20.613 1.00 56.59 117 SER A CA 1
ATOM 885 C C . SER A 1 117 ? 13.066 -25.288 -22.014 1.00 56.59 117 SER A C 1
ATOM 887 O O . SER A 1 117 ? 11.951 -25.734 -22.259 1.00 56.59 117 SER A O 1
ATOM 889 N N . ASP A 1 118 ? 14.021 -25.192 -22.952 1.00 46.69 118 ASP A N 1
ATOM 890 C CA . ASP A 1 118 ? 14.770 -26.351 -23.485 1.00 46.69 118 ASP A CA 1
ATOM 891 C C . ASP A 1 118 ? 15.793 -25.925 -24.575 1.00 46.69 118 ASP A C 1
ATOM 893 O O . ASP A 1 118 ? 15.499 -25.101 -25.440 1.00 46.69 118 ASP A O 1
ATOM 897 N N . ASP A 1 119 ? 16.997 -26.488 -24.433 1.00 47.34 119 ASP A N 1
ATOM 898 C CA . ASP A 1 119 ? 18.152 -26.701 -25.327 1.00 47.34 119 ASP A CA 1
ATOM 899 C C . ASP A 1 119 ? 18.464 -25.812 -26.554 1.00 47.34 119 ASP A C 1
ATOM 901 O O . ASP A 1 119 ? 17.740 -25.779 -27.551 1.00 47.34 119 ASP A O 1
ATOM 905 N N . ALA A 1 120 ? 19.695 -25.274 -26.545 1.00 44.91 120 ALA A N 1
ATOM 906 C CA . ALA A 1 120 ? 20.626 -25.296 -27.682 1.00 44.91 120 ALA A CA 1
ATOM 907 C C . ALA A 1 120 ? 22.086 -25.294 -27.192 1.00 44.91 120 ALA A C 1
ATOM 909 O O . ALA A 1 120 ? 22.401 -24.486 -26.286 1.00 44.91 120 ALA A O 1
#

Foldseek 3Di:
DDDDDDDDDDDDDPPPDDPPVVLVVLLVVLLVLLLQLLVLVLQLVLLVCLLPPPVNPDPPDDNVNSVVSNVVSVVSSVVSVVVSVVSCVVSVHRDDNDPSDDDRPPDPPPPPPPPDDDDD

Sequence (120 aa):
MRGRTAETIPVGSIGVVQDGEHVSSLESQTVAAHRAYVEALAAWEKVVHMASCPICRPEGLTDKDHERRCDSAELEKERRRIAFRDLCDELGYVPEGHGIGLRTSACPTDSCVRGGSDDA

pLDDT: mean 77.88, std 20.17, range [37.41, 98.56]